Protein AF-A0AAV5F4K6-F1 (afdb_monomer)

InterPro domains:
  IPR004861 Atypical dual-specificity phosphatase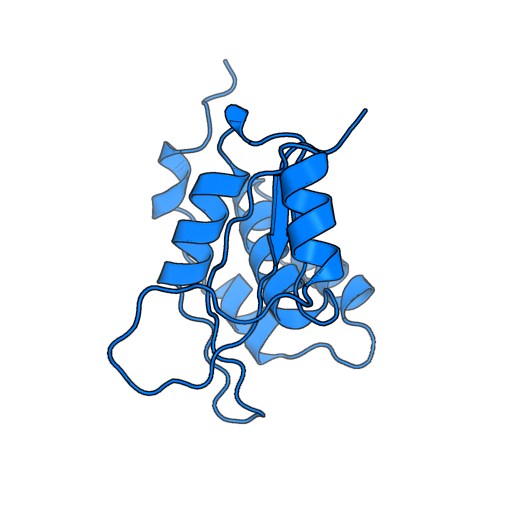 Siw14-like [PF03162] (28-133)
  IPR016130 Protein-tyrosine phosphatase, active site [PS00383] (76-86)
  IPR020428 Atypical dual-specificity phosphatase Siw14-like, plant and fungi [PR01911] (37-51)
  IPR020428 Atypical dual-specificity phosphatase Siw14-like, plant and fungi [PR01911] (54-68)
  IPR029021 Protein-tyrosine phosphatase-like [G3DSA:3.90.190.10] (18-130)
  IPR029021 Protein-tyrosine phosphatase-like [SSF52799] (27-127)

Organism: NCBI:txid191504

Solvent-accessible surface area (backbone atoms only — not comparable to full-atom values): 8548 Å² total; per-residue (Å²): 137,81,68,43,22,48,30,49,43,52,69,56,88,82,84,91,87,71,85,87,77,81,78,66,60,67,71,60,50,52,51,28,63,76,66,67,31,52,72,57,73,51,71,60,56,76,56,67,84,91,71,57,64,81,59,64,68,56,50,51,59,49,46,57,55,71,63,36,71,87,46,58,48,64,44,88,34,37,90,80,50,29,68,72,35,30,38,48,51,34,48,52,37,50,69,72,67,49,55,68,70,61,39,49,50,55,37,40,69,65,28,46,101,66,60,52,70,67,51,53,53,45,49,70,68,56,79,55,72,90,51,53,86,66,52,79,78,83,124

Foldseek 3Di:
DDQQEEEEQEADDDDDDDDDPPDDPPVVVVVNVVSNYDYDYQHQHADPPDPRDGDLVSLVVVVLLVLDCVNPPYHDDYPQCAQPVLLSVLLVVVLVVDDLVVSVVVNCVRCPPNDDPNSSVCSVPRDCPVVNVSHPPPD

Structure (mmCIF, N/CA/C/O backbone):
data_AF-A0AAV5F4K6-F1
#
_entry.id   AF-A0AAV5F4K6-F1
#
loop_
_atom_site.group_PDB
_atom_site.id
_atom_site.type_symbol
_atom_site.label_atom_id
_atom_site.label_alt_id
_atom_site.label_comp_id
_atom_site.label_asym_id
_atom_site.label_entity_id
_atom_s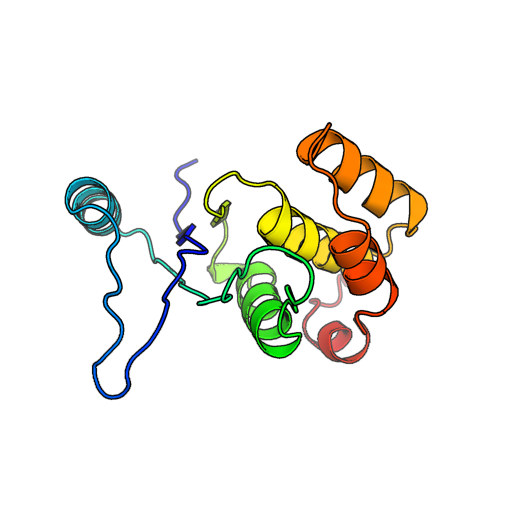ite.label_seq_id
_atom_site.pdbx_PDB_ins_code
_atom_site.Cartn_x
_atom_site.Cartn_y
_atom_site.Cartn_z
_atom_site.occupancy
_atom_site.B_iso_or_equiv
_atom_site.auth_seq_id
_atom_site.auth_comp_id
_atom_site.auth_asym_id
_atom_site.auth_atom_id
_atom_site.pdbx_PDB_model_num
ATOM 1 N N . MET A 1 1 ? -10.992 -18.765 11.099 1.00 36.47 1 MET A N 1
ATOM 2 C CA . MET A 1 1 ? -11.498 -17.400 10.818 1.00 36.47 1 MET A CA 1
ATOM 3 C C . MET A 1 1 ? -11.678 -17.246 9.312 1.00 36.47 1 MET A C 1
ATOM 5 O O . MET A 1 1 ? -10.693 -17.330 8.592 1.00 36.47 1 MET A O 1
ATOM 9 N N . ARG A 1 2 ? -12.916 -17.130 8.810 1.00 40.06 2 ARG A N 1
ATOM 10 C CA . ARG A 1 2 ? -13.185 -16.974 7.366 1.00 40.06 2 ARG A CA 1
ATOM 11 C C . ARG A 1 2 ? -13.027 -15.497 6.981 1.00 40.06 2 ARG A C 1
ATOM 13 O O . ARG A 1 2 ? -13.746 -14.664 7.526 1.00 40.06 2 ARG A O 1
ATOM 20 N N . ALA A 1 3 ? -12.090 -15.186 6.081 1.00 38.06 3 ALA A N 1
ATOM 21 C CA . ALA A 1 3 ? -11.977 -13.874 5.437 1.00 38.06 3 ALA A CA 1
ATOM 22 C C . ALA A 1 3 ? -13.317 -13.517 4.767 1.00 38.06 3 ALA A C 1
ATOM 24 O O . ALA A 1 3 ? -13.813 -14.305 3.964 1.00 38.06 3 ALA A O 1
ATOM 25 N N . ARG A 1 4 ? -13.926 -12.376 5.121 1.00 42.03 4 ARG A N 1
ATOM 26 C CA . ARG A 1 4 ? -15.242 -11.945 4.601 1.00 42.03 4 ARG A CA 1
ATOM 27 C C . ARG A 1 4 ? -15.129 -11.012 3.391 1.00 42.03 4 ARG A C 1
ATOM 29 O O . ARG A 1 4 ? -16.134 -10.721 2.749 1.00 42.03 4 ARG A O 1
ATOM 36 N N . VAL A 1 5 ? -13.920 -10.561 3.048 1.00 46.44 5 VAL A N 1
ATOM 37 C CA . VAL A 1 5 ? -13.680 -9.642 1.927 1.00 46.44 5 VAL A CA 1
ATOM 38 C C . VAL A 1 5 ? -12.435 -10.081 1.153 1.00 46.44 5 VAL A C 1
ATOM 40 O O . VAL A 1 5 ? -11.365 -10.252 1.730 1.00 46.44 5 VAL A O 1
ATOM 43 N N . ALA A 1 6 ? -12.550 -10.253 -0.162 1.00 44.44 6 ALA A N 1
ATOM 44 C CA . ALA A 1 6 ? -11.422 -10.549 -1.045 1.00 44.44 6 ALA A CA 1
ATOM 45 C C . ALA A 1 6 ? -11.289 -9.431 -2.078 1.00 44.44 6 ALA A C 1
ATOM 47 O O . ALA A 1 6 ? -12.267 -9.069 -2.722 1.00 44.44 6 ALA A O 1
ATOM 48 N N . TRP A 1 7 ? -10.094 -8.863 -2.226 1.00 52.12 7 TRP A N 1
ATOM 49 C CA . TRP A 1 7 ? -9.818 -7.771 -3.158 1.00 52.12 7 TRP A CA 1
ATOM 50 C C . TRP A 1 7 ? -9.050 -8.233 -4.369 1.00 52.12 7 TRP A C 1
ATOM 52 O O . TRP A 1 7 ? -7.875 -8.563 -4.242 1.00 52.12 7 TRP A O 1
ATOM 62 N N . ALA A 1 8 ? -9.646 -8.083 -5.547 1.00 43.56 8 ALA A N 1
ATOM 63 C CA . ALA A 1 8 ? -8.940 -8.256 -6.802 1.00 43.56 8 ALA A CA 1
ATOM 64 C C . ALA A 1 8 ? -8.619 -6.893 -7.436 1.00 43.56 8 ALA A C 1
ATOM 66 O O . ALA A 1 8 ? -9.468 -6.267 -8.070 1.00 43.56 8 ALA A O 1
ATOM 67 N N . LEU A 1 9 ? -7.360 -6.450 -7.346 1.00 44.16 9 LEU A N 1
ATOM 68 C CA . LEU A 1 9 ? -6.804 -5.418 -8.234 1.00 44.16 9 LEU A CA 1
ATOM 69 C C . LEU A 1 9 ? -6.628 -6.001 -9.649 1.00 44.16 9 LEU A C 1
ATOM 71 O O . LEU A 1 9 ? -5.515 -6.326 -10.093 1.00 44.16 9 LEU A O 1
ATOM 75 N N . THR A 1 10 ? -7.744 -6.172 -10.360 1.00 40.16 10 THR A N 1
ATOM 76 C CA . THR A 1 10 ? -7.770 -6.693 -11.733 1.00 40.16 10 THR A CA 1
ATOM 77 C C . THR A 1 10 ? -7.868 -5.555 -12.748 1.00 40.16 10 THR A C 1
ATOM 79 O O . THR A 1 10 ? -8.685 -4.647 -12.616 1.00 40.16 10 THR A O 1
ATOM 82 N N . PHE A 1 11 ? -6.983 -5.631 -13.744 1.00 31.62 11 PHE A N 1
ATOM 83 C CA . PHE A 1 11 ? -6.806 -4.718 -14.872 1.00 31.62 11 PHE A CA 1
ATOM 84 C C . PHE A 1 11 ? -8.078 -4.548 -15.719 1.00 31.62 11 PHE A C 1
ATOM 86 O O . PHE A 1 11 ? -8.750 -5.534 -16.016 1.00 31.62 11 PHE A O 1
ATOM 93 N N . LEU A 1 12 ? -8.301 -3.338 -16.231 1.00 31.27 12 LEU A N 1
ATOM 94 C CA . LEU A 1 12 ? -9.049 -3.093 -17.463 1.00 31.27 12 LEU A CA 1
ATOM 95 C C . LEU A 1 12 ? -8.206 -2.175 -18.351 1.00 31.27 12 LEU A C 1
ATOM 97 O O . LEU A 1 12 ? -7.868 -1.078 -17.929 1.00 31.27 12 LEU A O 1
ATOM 101 N N . GLY A 1 13 ? -7.886 -2.614 -19.567 1.00 28.05 13 GLY A N 1
ATOM 102 C CA . GLY A 1 13 ? -7.812 -1.680 -20.690 1.00 28.05 13 GLY A CA 1
ATOM 103 C C . GLY A 1 13 ? -9.252 -1.386 -21.122 1.00 28.05 13 GLY A C 1
ATOM 104 O O . GLY A 1 13 ? -10.048 -2.320 -21.233 1.00 28.05 13 GLY A O 1
ATOM 105 N N . ARG A 1 14 ? -9.605 -0.105 -21.260 1.00 34.12 14 ARG A N 1
ATOM 106 C CA . ARG A 1 14 ? -10.969 0.393 -21.536 1.00 34.12 14 ARG A CA 1
ATOM 107 C C . ARG A 1 14 ? -11.320 0.350 -23.038 1.00 34.12 14 ARG A C 1
ATOM 109 O O . ARG A 1 14 ? -10.416 0.440 -23.865 1.00 34.12 14 ARG A O 1
ATOM 116 N N . PRO A 1 15 ? -12.619 0.262 -23.385 1.00 29.73 15 PRO A N 1
ATOM 117 C CA . PRO A 1 15 ? -13.324 1.407 -23.996 1.00 29.73 15 PRO A CA 1
ATOM 118 C C . PRO A 1 15 ? -14.625 1.773 -23.226 1.00 29.73 15 PRO A C 1
ATOM 120 O O . PRO A 1 15 ? -14.993 1.058 -22.290 1.00 29.73 15 PRO A O 1
ATOM 123 N N . PRO A 1 16 ? -15.275 2.930 -23.496 1.00 37.44 16 PRO A N 1
ATOM 124 C CA . PRO A 1 16 ? -16.211 3.565 -22.565 1.00 37.44 16 PRO A CA 1
ATOM 125 C C . PRO A 1 16 ? -17.630 2.978 -22.654 1.00 37.44 16 PRO A C 1
ATOM 127 O O . PRO A 1 16 ? -18.104 2.685 -23.744 1.00 37.44 16 PRO A O 1
ATOM 130 N N . GLY A 1 17 ? -18.331 2.875 -21.516 1.00 33.34 17 GLY A N 1
ATOM 131 C CA . GLY A 1 17 ? -19.803 2.850 -21.515 1.00 33.34 17 GLY A CA 1
ATOM 132 C C . GLY A 1 17 ? -20.533 1.798 -20.676 1.00 33.34 17 GLY A C 1
ATOM 133 O O . GLY A 1 17 ? -21.735 1.944 -20.508 1.00 33.34 17 GLY A O 1
ATOM 134 N N . THR A 1 18 ? -19.893 0.773 -20.103 1.00 32.88 18 THR A N 1
ATOM 135 C CA . THR A 1 18 ? -20.662 -0.307 -19.441 1.00 32.88 18 THR A CA 1
ATOM 136 C C . THR A 1 18 ? -20.265 -0.578 -17.993 1.00 32.88 18 THR A C 1
ATOM 138 O O . THR A 1 18 ? -19.088 -0.745 -17.669 1.00 32.88 18 THR A O 1
ATOM 141 N N . CYS A 1 19 ? -21.300 -0.650 -17.151 1.00 35.59 19 CYS A N 1
ATOM 142 C CA . CYS A 1 19 ? -21.327 -1.057 -15.749 1.00 35.59 19 CYS A CA 1
ATOM 143 C C . CYS A 1 19 ? -20.323 -2.190 -15.446 1.00 35.59 19 CYS A C 1
ATOM 145 O O . CYS A 1 19 ? -20.335 -3.256 -16.065 1.00 35.59 19 CYS A O 1
ATOM 147 N N . ALA A 1 20 ? -19.407 -1.922 -14.516 1.00 37.25 20 ALA A N 1
ATOM 148 C CA . ALA A 1 20 ? -18.201 -2.700 -14.274 1.00 37.25 20 ALA A CA 1
ATOM 149 C C . ALA A 1 20 ? -18.477 -4.072 -13.624 1.00 37.25 20 ALA A C 1
ATOM 151 O O . ALA A 1 20 ? -18.430 -4.223 -12.408 1.00 37.25 20 ALA A O 1
ATOM 152 N N . ARG A 1 21 ? -18.665 -5.113 -14.442 1.00 42.53 21 ARG A N 1
ATOM 153 C CA . ARG A 1 21 ? -18.319 -6.505 -14.083 1.00 42.53 21 ARG A CA 1
ATOM 154 C C . ARG A 1 21 ? -17.132 -6.965 -14.924 1.00 42.53 21 ARG A C 1
ATOM 156 O O . ARG A 1 21 ? -17.250 -7.792 -15.825 1.00 42.53 21 ARG A O 1
ATOM 163 N N . SER A 1 22 ? -15.954 -6.406 -14.671 1.00 46.94 22 SER A N 1
ATOM 164 C CA . SER A 1 22 ? -14.752 -6.752 -15.434 1.00 46.94 22 SER A CA 1
ATOM 165 C C . SER A 1 22 ? -14.059 -8.021 -14.937 1.00 46.94 22 SER A C 1
ATOM 167 O O . SER A 1 22 ? -13.141 -7.981 -14.124 1.00 46.94 22 SER A O 1
ATOM 169 N N . ARG A 1 23 ? -14.521 -9.142 -15.506 1.00 52.06 23 ARG A N 1
ATOM 170 C CA . ARG A 1 23 ? -13.808 -10.396 -15.819 1.00 52.06 23 ARG A CA 1
ATOM 171 C C . ARG A 1 23 ? -12.931 -11.004 -14.709 1.00 52.06 23 ARG A C 1
ATOM 173 O O . ARG A 1 23 ? -11.766 -11.333 -14.924 1.00 52.06 23 ARG A O 1
ATOM 180 N N . ILE A 1 24 ? -13.523 -11.263 -13.547 1.00 53.50 24 ILE A N 1
ATOM 181 C CA . ILE A 1 24 ? -13.060 -12.361 -12.686 1.00 53.50 24 ILE A CA 1
ATOM 182 C C . ILE A 1 24 ? -13.507 -13.680 -13.327 1.00 53.50 24 ILE A C 1
ATOM 184 O O . ILE A 1 24 ? -14.613 -13.768 -13.862 1.00 53.50 24 ILE A O 1
ATOM 188 N N . ARG A 1 25 ? -12.636 -14.699 -13.327 1.00 54.38 25 ARG A N 1
ATOM 189 C CA . ARG A 1 25 ? -12.969 -16.034 -13.855 1.00 54.38 25 ARG A CA 1
ATOM 190 C C . ARG A 1 25 ? -14.256 -16.509 -13.162 1.00 54.38 25 ARG A C 1
ATOM 192 O O . ARG A 1 25 ? -14.338 -16.412 -11.941 1.00 54.38 25 ARG A O 1
ATOM 199 N N . ARG A 1 26 ? -15.237 -17.023 -13.913 1.00 56.03 26 ARG A N 1
ATOM 200 C CA . ARG A 1 26 ? -16.535 -17.494 -13.374 1.00 56.03 26 ARG A CA 1
ATOM 201 C C . ARG A 1 26 ? -16.434 -18.317 -12.068 1.00 56.03 26 ARG A C 1
ATOM 203 O O . ARG A 1 26 ? -17.146 -17.991 -11.128 1.00 56.03 26 ARG A O 1
ATOM 210 N N . PRO A 1 27 ? -15.464 -19.241 -11.903 1.00 64.44 27 PRO A N 1
ATOM 211 C CA . PRO A 1 27 ? -15.323 -20.005 -10.662 1.00 64.44 27 PRO A CA 1
ATOM 212 C C . PRO A 1 27 ? -15.016 -19.138 -9.433 1.00 64.44 27 PRO A C 1
ATOM 214 O O . PRO A 1 27 ? -15.470 -19.424 -8.331 1.00 64.44 27 PRO A O 1
ATOM 217 N N . ASN A 1 28 ? -14.248 -18.060 -9.605 1.00 69.62 28 ASN A N 1
ATOM 218 C CA . ASN A 1 28 ? -13.906 -17.160 -8.509 1.00 69.62 28 ASN A CA 1
ATOM 219 C C . ASN A 1 28 ? -15.103 -16.289 -8.114 1.00 69.62 28 ASN A C 1
ATOM 221 O O . ASN A 1 28 ? -15.261 -16.018 -6.935 1.00 69.62 28 ASN A O 1
ATOM 225 N N . THR A 1 29 ? -15.944 -15.864 -9.063 1.00 70.06 29 THR A N 1
ATOM 226 C CA . THR A 1 29 ? -17.169 -15.105 -8.730 1.00 70.06 29 THR A CA 1
ATOM 227 C C . THR A 1 29 ? -18.178 -15.988 -8.015 1.00 70.06 29 THR A C 1
ATOM 229 O O . THR A 1 29 ? -18.658 -15.609 -6.956 1.00 70.06 29 THR A O 1
ATOM 232 N N . GLU A 1 30 ? -18.378 -17.214 -8.494 1.00 78.12 30 GLU A N 1
ATOM 233 C CA . GLU A 1 30 ? -19.221 -18.200 -7.814 1.00 78.12 30 GLU A CA 1
ATOM 234 C C . GLU A 1 30 ? -18.723 -18.521 -6.401 1.00 78.12 30 GLU A C 1
ATOM 236 O O . GLU A 1 30 ? -19.526 -18.666 -5.484 1.00 78.12 30 GLU A O 1
ATOM 241 N N . PHE A 1 31 ? -17.406 -18.618 -6.195 1.00 77.06 31 PHE A N 1
ATOM 242 C CA . PHE A 1 31 ? -16.843 -18.806 -4.859 1.00 77.06 31 PHE A CA 1
ATOM 243 C C . PHE A 1 31 ? -17.120 -17.606 -3.947 1.00 77.06 31 PHE A C 1
ATOM 245 O O . PHE A 1 31 ? -17.459 -17.799 -2.781 1.00 77.06 31 PHE A O 1
ATOM 252 N N . LEU A 1 32 ? -16.981 -16.379 -4.458 1.00 77.25 32 LEU A N 1
ATOM 253 C CA . LEU A 1 32 ? -17.255 -15.168 -3.685 1.00 77.25 32 LEU A CA 1
ATOM 254 C C . LEU A 1 32 ? -18.729 -15.108 -3.279 1.00 77.25 32 LEU A C 1
ATOM 256 O O . LEU A 1 32 ? -19.016 -14.945 -2.095 1.00 77.25 32 LEU A O 1
ATOM 260 N N . ASP A 1 33 ? -19.639 -15.345 -4.224 1.00 77.62 33 ASP A N 1
ATOM 261 C CA . ASP A 1 33 ? -21.082 -15.315 -3.985 1.00 77.62 33 ASP A CA 1
ATOM 262 C C . ASP A 1 33 ? -21.509 -16.416 -3.001 1.00 77.62 33 ASP A C 1
ATOM 264 O O . ASP A 1 33 ? -22.200 -16.139 -2.021 1.00 77.62 33 ASP A O 1
ATOM 268 N N . LYS A 1 34 ? -21.013 -17.652 -3.176 1.00 81.69 34 LYS A N 1
ATOM 269 C CA . LYS A 1 34 ? -21.301 -18.782 -2.269 1.00 81.69 34 LYS A CA 1
ATOM 270 C C . LYS A 1 34 ? -20.821 -18.550 -0.838 1.00 81.69 34 LYS A C 1
ATOM 272 O O . LYS A 1 34 ? -21.409 -19.087 0.095 1.00 81.69 34 LYS A O 1
ATOM 277 N N . ASN A 1 35 ? -19.745 -17.788 -0.658 1.00 78.25 35 ASN A N 1
ATOM 278 C CA . ASN A 1 35 ? -19.177 -17.507 0.660 1.00 78.25 35 ASN A CA 1
ATOM 279 C C . ASN A 1 35 ? -19.609 -16.141 1.221 1.00 78.25 35 ASN A C 1
ATOM 281 O O . ASN A 1 35 ? -19.138 -15.762 2.294 1.00 78.25 35 ASN A O 1
ATOM 285 N N . GLY A 1 36 ? -20.479 -15.400 0.521 1.00 76.25 36 GLY A N 1
ATOM 286 C CA . GLY A 1 36 ? -20.907 -14.057 0.922 1.00 76.25 36 GLY A CA 1
ATOM 287 C C . GLY A 1 36 ? -19.752 -13.053 0.996 1.00 76.25 36 GLY A C 1
ATOM 288 O O . GLY A 1 36 ? -19.768 -12.147 1.828 1.00 76.25 36 GLY A O 1
ATOM 289 N N . ILE A 1 37 ? -18.717 -13.243 0.175 1.00 77.94 37 ILE A N 1
ATOM 290 C CA . ILE A 1 37 ? -17.506 -12.427 0.202 1.00 77.94 37 ILE A CA 1
ATOM 291 C C . ILE A 1 37 ? -17.722 -11.193 -0.661 1.00 77.94 37 ILE A C 1
ATOM 293 O O . ILE A 1 37 ? -17.890 -11.281 -1.878 1.00 77.94 37 ILE A O 1
ATOM 297 N N . LYS A 1 38 ? -17.636 -10.018 -0.037 1.00 76.81 38 LYS A N 1
ATOM 298 C CA . LYS A 1 38 ? -17.710 -8.756 -0.769 1.00 76.81 38 LYS A CA 1
ATOM 299 C C . LYS A 1 38 ? -16.404 -8.519 -1.523 1.00 76.81 38 LYS A C 1
ATOM 301 O O . LYS A 1 38 ? -15.315 -8.595 -0.952 1.00 76.81 38 LYS A O 1
ATOM 306 N N . LEU A 1 39 ? -16.523 -8.210 -2.808 1.00 77.62 39 LEU A N 1
ATOM 307 C CA . LEU A 1 39 ? -15.403 -7.873 -3.674 1.00 77.62 39 LEU A CA 1
ATOM 308 C C . LEU A 1 39 ? -15.373 -6.369 -3.925 1.00 77.62 39 LEU A C 1
ATOM 310 O O . LEU A 1 39 ? -16.361 -5.792 -4.376 1.00 77.62 39 LEU A O 1
ATOM 314 N N . TYR A 1 40 ? -14.207 -5.763 -3.722 1.00 79.38 40 TYR A N 1
ATOM 315 C CA . TYR A 1 40 ? -13.939 -4.398 -4.155 1.00 79.38 40 TYR A CA 1
ATOM 316 C C . TYR A 1 40 ? -12.878 -4.408 -5.261 1.00 79.38 40 TYR A C 1
ATOM 318 O O . TYR A 1 40 ? -11.837 -5.059 -5.130 1.00 79.38 40 TYR A O 1
ATOM 326 N N . GLN A 1 41 ? -13.150 -3.705 -6.364 1.00 75.94 41 GLN A N 1
ATOM 327 C CA . GLN A 1 41 ? -12.266 -3.649 -7.526 1.00 75.94 41 GLN A CA 1
ATOM 328 C C . GLN A 1 41 ? -11.830 -2.210 -7.804 1.00 75.94 41 GLN A C 1
ATOM 330 O O . GLN A 1 41 ? -12.645 -1.349 -8.125 1.00 75.94 41 GLN A O 1
ATOM 335 N N . PHE A 1 42 ? -10.516 -1.988 -7.774 1.00 78.56 42 PHE A N 1
ATOM 336 C CA . PHE A 1 42 ? -9.890 -0.724 -8.156 1.00 78.56 42 PHE A CA 1
ATOM 337 C C . PHE A 1 42 ? -9.089 -0.974 -9.425 1.00 78.56 42 PHE A C 1
ATOM 339 O O . PHE A 1 42 ? -8.045 -1.633 -9.412 1.00 78.56 42 PHE A O 1
ATOM 346 N N . GLY A 1 43 ? -9.629 -0.512 -10.551 1.00 67.50 43 GLY A N 1
ATOM 347 C CA . GLY A 1 43 ? -9.002 -0.644 -11.860 1.00 67.50 43 GLY A CA 1
ATOM 348 C C . GLY A 1 43 ? -7.779 0.261 -11.969 1.00 67.50 43 GLY A C 1
ATOM 349 O O . GLY A 1 43 ? -7.890 1.387 -12.436 1.00 67.50 43 GLY A O 1
ATOM 350 N N . ILE A 1 44 ? -6.619 -0.227 -11.529 1.00 70.25 44 ILE A N 1
ATOM 351 C CA . ILE A 1 44 ? -5.331 0.428 -11.777 1.00 70.25 44 ILE A CA 1
ATOM 352 C C . ILE A 1 44 ? -4.785 -0.105 -13.103 1.00 70.25 44 ILE A C 1
ATOM 354 O O . ILE A 1 44 ? -4.411 -1.284 -13.188 1.00 70.25 44 ILE A O 1
ATOM 358 N N . GLU A 1 45 ? -4.768 0.750 -14.130 1.00 62.25 45 GLU A N 1
ATOM 359 C CA . GLU A 1 45 ? -4.160 0.453 -15.428 1.00 62.25 45 GLU A CA 1
ATOM 360 C C . GLU A 1 45 ? -2.661 0.198 -15.245 1.00 62.25 45 GLU A C 1
ATOM 362 O O . GLU A 1 45 ? -1.884 1.098 -14.947 1.00 62.25 45 GLU A O 1
ATOM 367 N N . GLY A 1 46 ? -2.225 -1.049 -15.416 1.00 56.97 46 GLY A N 1
ATOM 368 C CA . GLY A 1 46 ? -0.801 -1.339 -15.523 1.00 56.97 46 GLY A CA 1
ATOM 369 C C . GLY A 1 46 ? -0.394 -1.325 -16.988 1.00 56.97 46 GLY A C 1
ATOM 370 O O . GLY A 1 46 ? -0.565 -2.317 -17.696 1.00 56.97 46 GLY A O 1
ATOM 371 N N . ARG A 1 47 ? 0.179 -0.222 -17.458 1.00 56.78 47 ARG A N 1
ATOM 372 C CA . ARG A 1 47 ? 0.991 -0.281 -18.679 1.00 56.78 47 ARG A CA 1
ATOM 373 C C . ARG A 1 47 ? 2.323 -0.978 -18.359 1.00 56.78 47 ARG A C 1
ATOM 375 O O . ARG A 1 47 ? 2.630 -1.255 -17.196 1.00 56.78 47 ARG A O 1
ATOM 382 N N . LYS A 1 48 ? 3.083 -1.374 -19.382 1.00 52.28 48 LYS A N 1
ATOM 383 C CA . LYS A 1 48 ? 4.505 -1.721 -19.201 1.00 52.28 48 LYS A CA 1
ATOM 384 C C . LYS A 1 48 ? 5.291 -0.409 -19.070 1.00 52.28 48 LYS A C 1
ATOM 386 O O . LYS A 1 48 ? 4.821 0.623 -19.545 1.00 52.28 48 LYS A O 1
ATOM 391 N N . GLU A 1 49 ? 6.434 -0.444 -18.388 1.00 47.50 49 GLU A N 1
ATOM 392 C CA . GLU A 1 49 ? 7.352 0.703 -18.332 1.00 47.50 49 GLU A CA 1
ATOM 393 C C . GLU A 1 49 ? 7.629 1.237 -19.744 1.00 47.50 49 GLU A C 1
ATOM 395 O O . GLU A 1 49 ? 7.685 0.428 -20.677 1.00 47.50 49 GLU A O 1
ATOM 400 N N . PRO A 1 50 ? 7.733 2.568 -19.922 1.00 51.78 50 PRO A N 1
ATOM 401 C CA . PRO A 1 50 ? 8.074 3.578 -18.904 1.00 51.78 50 PRO A CA 1
ATOM 402 C C . PRO A 1 50 ? 6.902 4.393 -18.308 1.00 51.78 50 PRO A C 1
ATOM 404 O O . PRO A 1 50 ? 7.124 5.215 -17.429 1.00 51.78 50 PRO A O 1
ATOM 407 N N . PHE A 1 51 ? 5.647 4.164 -18.714 1.00 52.47 51 PHE A N 1
ATOM 408 C CA . PHE A 1 51 ? 4.504 5.029 -18.340 1.00 52.47 51 PHE A CA 1
ATOM 409 C C . PHE A 1 51 ? 3.553 4.410 -17.302 1.00 52.47 51 PHE A C 1
ATOM 411 O O . PHE A 1 51 ? 2.331 4.550 -17.396 1.00 52.47 51 PHE A O 1
ATOM 418 N N . VAL A 1 52 ? 4.085 3.665 -16.331 1.00 57.59 52 VAL A N 1
ATOM 419 C CA . VAL A 1 52 ? 3.260 3.054 -15.276 1.00 57.59 52 VAL A CA 1
ATOM 420 C C . VAL A 1 52 ? 3.062 4.062 -14.155 1.00 57.59 52 VAL A C 1
ATOM 422 O O . VAL A 1 52 ? 3.863 4.122 -13.230 1.00 57.59 52 VAL A O 1
ATOM 425 N N . ASN A 1 53 ? 1.993 4.848 -14.240 1.00 63.84 53 ASN A N 1
ATOM 426 C CA . ASN A 1 53 ? 1.588 5.715 -13.142 1.00 63.84 53 ASN A CA 1
ATOM 427 C C . ASN A 1 53 ? 0.474 5.033 -12.339 1.00 63.84 53 ASN A C 1
ATOM 429 O O . ASN A 1 53 ? -0.565 4.667 -12.891 1.00 63.84 53 ASN A O 1
ATOM 433 N N . ILE A 1 54 ? 0.711 4.817 -11.046 1.00 69.06 54 ILE A N 1
ATOM 434 C CA . ILE A 1 54 ? -0.317 4.347 -10.121 1.00 69.06 54 ILE A CA 1
ATOM 435 C C . ILE A 1 54 ? -1.111 5.589 -9.695 1.00 69.06 54 ILE A C 1
ATOM 437 O O . ILE A 1 54 ? -0.541 6.461 -9.046 1.00 69.06 54 ILE A O 1
ATOM 441 N N . PRO A 1 55 ? -2.402 5.704 -10.047 1.00 74.44 55 PRO A N 1
ATOM 442 C CA . PRO A 1 55 ? -3.176 6.886 -9.700 1.00 74.44 55 PRO A CA 1
ATOM 443 C C . PRO A 1 55 ? -3.385 6.959 -8.182 1.00 74.44 55 PRO A C 1
ATOM 445 O O . PRO A 1 55 ? -3.920 6.017 -7.587 1.00 74.44 55 PRO A O 1
ATOM 448 N N . ASP A 1 56 ? -2.995 8.092 -7.587 1.00 81.25 56 ASP A N 1
ATOM 449 C CA . ASP A 1 56 ? -3.124 8.396 -6.152 1.00 81.25 56 ASP A CA 1
ATOM 450 C C . ASP A 1 56 ? -4.546 8.136 -5.647 1.00 81.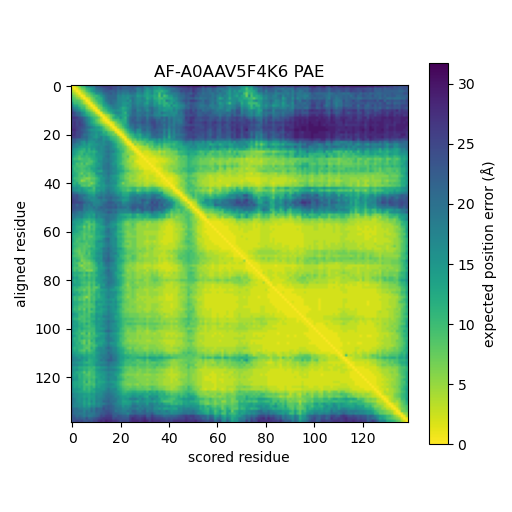25 56 ASP A C 1
ATOM 452 O O . ASP A 1 56 ? -4.751 7.367 -4.708 1.00 81.25 56 ASP A O 1
ATOM 456 N N . GLU A 1 57 ? -5.536 8.654 -6.376 1.00 81.31 57 GLU A N 1
ATOM 457 C CA . GLU A 1 57 ? -6.955 8.531 -6.041 1.00 81.31 57 GLU A CA 1
ATOM 458 C C . GLU A 1 57 ? -7.396 7.079 -5.848 1.00 81.31 57 GLU A C 1
ATOM 460 O O . GLU A 1 57 ? -8.115 6.761 -4.904 1.00 81.31 57 GLU A O 1
ATOM 465 N N . LYS A 1 58 ? -6.917 6.150 -6.685 1.00 82.62 58 LYS A N 1
ATOM 466 C CA . LYS A 1 58 ? -7.297 4.734 -6.559 1.00 82.62 58 LYS A CA 1
ATOM 467 C C . LYS A 1 58 ? -6.673 4.085 -5.333 1.00 82.62 58 LYS A C 1
ATOM 469 O O . LYS A 1 58 ? -7.311 3.235 -4.718 1.00 82.62 58 LYS A O 1
ATOM 474 N N . ILE A 1 59 ? -5.446 4.465 -4.979 1.00 84.12 59 ILE A N 1
ATOM 475 C CA . ILE A 1 59 ? -4.792 3.997 -3.752 1.00 84.12 59 ILE A CA 1
ATOM 476 C C . ILE A 1 59 ? -5.480 4.596 -2.527 1.00 84.12 59 ILE A C 1
ATOM 478 O O . ILE A 1 59 ? -5.711 3.886 -1.552 1.00 84.12 59 ILE A O 1
ATOM 482 N N . ARG A 1 60 ? -5.896 5.861 -2.591 1.00 85.19 60 ARG A N 1
ATOM 483 C CA . ARG A 1 60 ? -6.666 6.521 -1.538 1.00 85.19 60 ARG A CA 1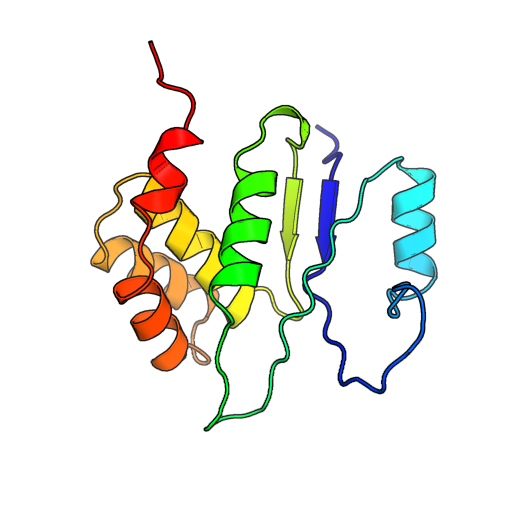
ATOM 484 C C . ARG A 1 60 ? -8.010 5.840 -1.306 1.00 85.19 60 ARG A C 1
ATOM 486 O O . ARG A 1 60 ? -8.309 5.471 -0.173 1.00 85.19 60 ARG A O 1
ATOM 493 N N . GLU A 1 61 ? -8.814 5.653 -2.353 1.00 83.75 61 GLU A N 1
ATOM 494 C CA . GLU A 1 61 ? -10.078 4.913 -2.256 1.00 83.75 61 GLU A CA 1
ATOM 495 C C . GLU A 1 61 ? -9.841 3.500 -1.715 1.00 83.75 61 GLU A C 1
ATOM 497 O O . GLU A 1 61 ? -10.612 3.017 -0.884 1.00 83.75 61 GLU A O 1
ATOM 502 N N . ALA A 1 62 ? -8.738 2.867 -2.133 1.00 85.38 62 ALA A N 1
ATOM 503 C CA . ALA A 1 62 ? -8.380 1.547 -1.659 1.00 85.38 62 ALA A CA 1
ATOM 504 C C . ALA A 1 62 ? -8.108 1.520 -0.145 1.00 85.38 62 ALA A C 1
ATOM 506 O O . ALA A 1 62 ? -8.654 0.687 0.581 1.00 85.38 62 ALA A O 1
ATOM 507 N N . LEU A 1 63 ? -7.304 2.470 0.339 1.00 86.19 63 LEU A N 1
ATOM 508 C CA . LEU A 1 63 ? -6.968 2.615 1.752 1.00 86.19 63 LEU A CA 1
ATOM 509 C C . LEU A 1 63 ? -8.205 2.866 2.612 1.00 86.19 63 LEU A C 1
ATOM 511 O O . LEU A 1 63 ? -8.313 2.253 3.667 1.00 86.19 63 LEU A O 1
ATOM 515 N N . LYS A 1 64 ? -9.168 3.684 2.164 1.00 84.75 64 LYS A N 1
ATOM 516 C CA . LYS A 1 64 ? -10.406 3.947 2.927 1.00 84.75 64 LYS A CA 1
ATOM 517 C C . LYS A 1 64 ? -11.129 2.661 3.326 1.00 84.75 64 LYS A C 1
ATOM 519 O O . LYS A 1 64 ? -11.583 2.529 4.456 1.00 84.75 64 LYS A O 1
ATOM 524 N N . VAL A 1 65 ? -11.214 1.702 2.408 1.00 84.38 65 VAL A N 1
ATOM 525 C CA . VAL A 1 65 ? -11.903 0.434 2.666 1.00 84.38 65 VAL A CA 1
ATOM 526 C C . VAL A 1 65 ? -11.048 -0.516 3.509 1.00 84.38 65 VAL A C 1
ATOM 528 O O . VAL A 1 65 ? -11.596 -1.260 4.318 1.00 84.38 65 VAL A O 1
ATOM 531 N N . VAL A 1 66 ? -9.719 -0.487 3.343 1.00 84.31 66 VAL A N 1
ATOM 532 C CA . VAL A 1 66 ? -8.781 -1.270 4.1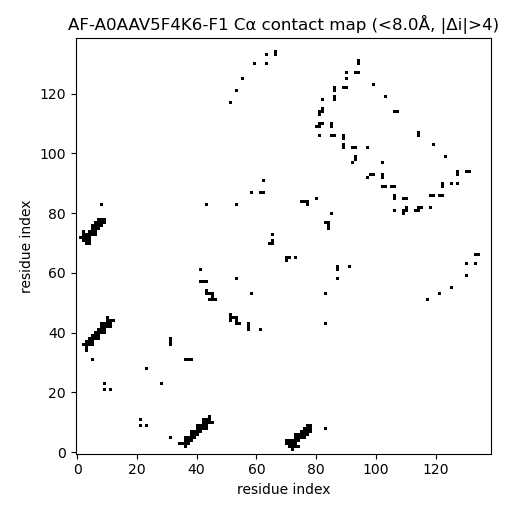70 1.00 84.31 66 VAL A CA 1
ATOM 533 C C . VAL A 1 66 ? -8.805 -0.813 5.630 1.00 84.31 66 VAL A C 1
ATOM 535 O O . VAL A 1 66 ? -8.724 -1.642 6.536 1.00 84.31 66 VAL A O 1
ATOM 538 N N . LEU A 1 67 ? -8.927 0.495 5.853 1.00 84.00 67 LEU A N 1
ATOM 539 C CA . LEU A 1 67 ? -8.986 1.092 7.184 1.00 84.00 67 LEU A CA 1
ATOM 540 C C . LEU A 1 67 ? -10.330 0.877 7.889 1.00 84.00 67 LEU A C 1
ATOM 542 O O . LEU A 1 67 ? -10.380 0.963 9.111 1.00 84.00 67 LEU A O 1
ATOM 546 N N . ASP A 1 68 ? -11.404 0.580 7.155 1.00 81.69 68 ASP A N 1
ATOM 547 C CA . ASP A 1 68 ? -12.720 0.337 7.745 1.00 81.69 68 ASP A CA 1
ATOM 548 C C . ASP A 1 68 ? -12.766 -1.044 8.440 1.00 81.69 68 ASP A C 1
ATOM 550 O O . ASP A 1 68 ? -12.715 -2.085 7.766 1.00 81.69 68 ASP A O 1
ATOM 554 N N . PRO A 1 69 ? -12.903 -1.086 9.782 1.00 80.25 69 PRO A N 1
ATOM 555 C CA . PRO A 1 69 ? -12.898 -2.329 10.548 1.00 80.25 69 PRO A CA 1
ATOM 556 C C . PRO A 1 69 ? -14.068 -3.253 10.188 1.00 80.25 69 PRO A C 1
ATOM 558 O O . PRO A 1 69 ? -13.955 -4.465 10.354 1.00 80.25 69 PRO A O 1
ATOM 561 N N . LYS A 1 70 ? -15.168 -2.728 9.626 1.00 79.00 70 LYS A N 1
ATOM 562 C CA . LYS A 1 70 ? -16.323 -3.540 9.201 1.00 79.00 70 LYS A CA 1
ATOM 563 C C . LYS A 1 70 ? -15.993 -4.479 8.042 1.00 79.00 70 LYS A C 1
ATOM 565 O O . LYS A 1 70 ? -16.684 -5.477 7.849 1.00 79.00 70 LYS A O 1
ATOM 570 N N . ASN A 1 71 ? -14.950 -4.170 7.270 1.00 76.75 71 ASN A N 1
ATOM 571 C CA . ASN A 1 71 ? -14.508 -5.002 6.153 1.00 76.75 71 ASN A CA 1
ATOM 572 C C . ASN A 1 71 ? -13.496 -6.077 6.578 1.00 76.75 71 ASN A C 1
ATOM 574 O O . ASN A 1 71 ? -13.119 -6.911 5.756 1.00 76.75 71 ASN A O 1
ATOM 578 N N . GLN A 1 72 ? -13.047 -6.087 7.835 1.00 75.62 72 GLN A N 1
ATOM 579 C CA . GLN A 1 72 ? -12.091 -7.076 8.325 1.00 75.62 72 GLN A CA 1
ATOM 580 C C . GLN A 1 72 ? -12.812 -8.367 8.755 1.00 75.62 72 GLN A C 1
ATOM 582 O O . GLN A 1 72 ? -13.892 -8.299 9.346 1.00 75.62 72 GLN A O 1
ATOM 587 N N . PRO A 1 73 ? -12.241 -9.563 8.505 1.00 77.25 73 PRO A N 1
ATOM 588 C CA . PRO A 1 73 ? -10.976 -9.849 7.812 1.00 77.25 73 PRO A CA 1
ATOM 589 C C . PRO A 1 73 ? -11.044 -9.704 6.278 1.00 77.25 73 PRO A C 1
ATOM 591 O O . PRO A 1 73 ? -11.944 -10.259 5.637 1.00 77.25 73 PRO A O 1
ATOM 594 N N . LEU A 1 74 ? -10.038 -9.027 5.700 1.00 81.00 74 LEU A N 1
ATOM 595 C CA . LEU A 1 74 ? -9.905 -8.755 4.261 1.00 81.00 74 LEU A CA 1
ATOM 596 C C . LEU A 1 74 ? -8.613 -9.329 3.659 1.00 81.00 74 LEU A C 1
ATOM 598 O O . LEU A 1 74 ? -7.588 -9.421 4.329 1.00 81.00 74 LEU A O 1
ATOM 602 N N . LEU A 1 75 ? -8.654 -9.672 2.372 1.00 82.31 75 LEU A N 1
ATOM 603 C CA . LEU A 1 75 ? -7.505 -10.109 1.577 1.00 82.31 75 LEU A CA 1
ATOM 604 C C . LEU A 1 75 ? -7.184 -9.063 0.511 1.00 82.31 75 LEU A C 1
ATOM 606 O O . LEU A 1 75 ? -8.036 -8.807 -0.332 1.00 82.31 75 LEU A O 1
ATOM 610 N N . ILE A 1 76 ? -5.954 -8.540 0.486 1.00 84.88 76 ILE A N 1
ATOM 611 C CA . ILE A 1 76 ? -5.459 -7.632 -0.561 1.00 84.88 76 ILE A CA 1
ATOM 612 C C . ILE A 1 76 ? -4.678 -8.434 -1.604 1.00 84.88 76 ILE A C 1
ATOM 614 O O . ILE A 1 76 ? -3.631 -8.996 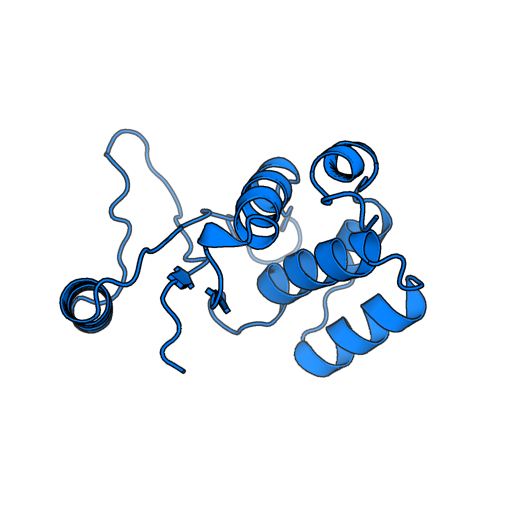-1.288 1.00 84.88 76 ILE A O 1
ATOM 618 N N . HIS A 1 77 ? -5.116 -8.447 -2.866 1.00 80.81 77 HIS A N 1
ATOM 619 C CA . HIS A 1 77 ? -4.316 -9.040 -3.936 1.00 80.81 77 HIS A CA 1
ATOM 620 C C . HIS A 1 77 ? -4.384 -8.258 -5.250 1.00 80.81 77 HIS A C 1
ATOM 622 O O . HIS A 1 77 ? -5.337 -7.552 -5.568 1.00 80.81 77 HIS A O 1
ATOM 628 N N . CYS A 1 78 ? -3.335 -8.406 -6.055 1.00 80.38 78 CYS A N 1
ATOM 629 C CA . CYS A 1 78 ? -3.330 -8.010 -7.461 1.00 80.38 78 CYS A CA 1
ATOM 630 C C . CYS A 1 78 ? -3.037 -9.243 -8.327 1.00 80.38 78 CYS A C 1
ATOM 632 O O . CYS A 1 78 ? -3.245 -10.370 -7.885 1.00 80.38 78 CYS A O 1
ATOM 634 N N . LYS A 1 79 ? -2.539 -9.067 -9.557 1.00 77.12 79 LYS A N 1
ATOM 635 C CA . LYS A 1 79 ? -2.191 -10.210 -10.426 1.00 77.12 79 LYS A CA 1
ATOM 636 C C . LYS A 1 79 ? -1.105 -11.112 -9.824 1.00 77.12 79 LYS A C 1
ATOM 638 O O . LYS A 1 79 ? -1.159 -12.320 -9.986 1.00 77.12 79 LYS A O 1
ATOM 643 N N . ARG A 1 80 ? -0.084 -10.520 -9.197 1.00 77.25 80 ARG A N 1
ATOM 644 C CA . ARG A 1 80 ? 1.074 -11.252 -8.642 1.00 77.25 80 ARG A CA 1
ATOM 645 C C . ARG A 1 80 ? 1.393 -10.890 -7.193 1.00 77.25 80 ARG A C 1
ATOM 647 O O . ARG A 1 80 ? 2.406 -11.342 -6.687 1.00 77.25 80 ARG A O 1
ATOM 654 N N . GLY A 1 81 ? 0.599 -10.016 -6.577 1.00 80.94 81 GLY A N 1
ATOM 655 C CA . GLY A 1 81 ? 0.854 -9.519 -5.222 1.00 80.94 81 GLY A CA 1
ATOM 656 C C . GLY A 1 81 ? 2.112 -8.655 -5.063 1.00 80.94 81 GLY A C 1
ATOM 657 O O . GLY A 1 81 ? 2.530 -8.444 -3.940 1.00 80.94 81 GLY A O 1
ATOM 658 N N . LYS A 1 82 ? 2.728 -8.168 -6.154 1.00 84.50 82 LYS A N 1
ATOM 659 C CA . LYS A 1 82 ? 4.021 -7.452 -6.106 1.00 84.50 82 LYS A CA 1
ATOM 660 C C . LYS A 1 82 ? 3.856 -5.935 -6.117 1.00 84.50 82 LYS A C 1
ATOM 662 O O . LYS A 1 82 ? 3.824 -5.317 -5.072 1.00 84.50 82 LYS A O 1
ATOM 667 N N . HIS A 1 83 ? 3.670 -5.354 -7.302 1.00 85.69 83 HIS A N 1
ATOM 668 C CA . HIS A 1 83 ? 3.685 -3.900 -7.518 1.00 85.69 83 HIS A CA 1
ATOM 669 C C . HIS A 1 83 ? 2.541 -3.172 -6.805 1.00 85.69 83 HIS A C 1
ATOM 671 O O . HIS A 1 83 ? 2.731 -2.563 -5.766 1.00 85.69 83 HIS A O 1
ATOM 677 N N . ARG A 1 84 ? 1.308 -3.313 -7.305 1.00 85.06 84 ARG A N 1
ATOM 678 C CA . ARG A 1 84 ? 0.133 -2.581 -6.787 1.00 85.06 84 ARG A CA 1
ATOM 679 C C . ARG A 1 84 ? -0.225 -2.945 -5.348 1.00 85.06 84 ARG A C 1
ATOM 681 O O . ARG A 1 84 ? -0.615 -2.081 -4.575 1.00 85.06 84 ARG A O 1
ATOM 688 N N . THR A 1 85 ? -0.101 -4.228 -5.009 1.00 88.06 85 THR A N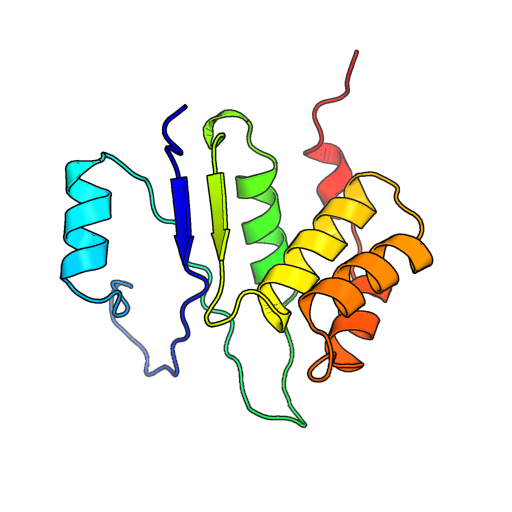 1
ATOM 689 C CA . THR A 1 85 ? -0.296 -4.693 -3.630 1.00 88.06 85 THR A CA 1
ATOM 690 C C . THR A 1 85 ? 0.781 -4.110 -2.724 1.00 88.06 85 THR A C 1
ATOM 692 O O . THR A 1 85 ? 0.440 -3.582 -1.677 1.00 88.06 85 THR A O 1
ATOM 695 N N . GLY A 1 86 ? 2.044 -4.124 -3.157 1.00 89.38 86 GLY A N 1
ATOM 696 C CA . GLY A 1 86 ? 3.158 -3.539 -2.422 1.00 89.38 86 GLY A CA 1
ATOM 697 C C . GLY A 1 86 ? 3.014 -2.034 -2.217 1.00 89.38 86 GLY A C 1
ATOM 698 O O . GLY A 1 86 ? 3.180 -1.583 -1.096 1.00 89.38 86 GLY A O 1
ATOM 699 N N . CYS A 1 87 ? 2.618 -1.266 -3.237 1.00 89.56 87 CYS A N 1
ATOM 700 C CA . CYS A 1 87 ? 2.363 0.170 -3.080 1.00 89.56 87 CYS A CA 1
ATOM 701 C C . CYS A 1 87 ? 1.237 0.446 -2.080 1.00 89.56 87 CYS A C 1
ATOM 703 O O . CYS A 1 87 ? 1.398 1.285 -1.203 1.00 89.56 87 CYS A O 1
ATOM 705 N N . LEU A 1 88 ? 0.116 -0.279 -2.173 1.00 89.38 88 LEU A N 1
ATOM 706 C CA . LEU A 1 88 ? -1.003 -0.102 -1.244 1.00 89.38 88 LEU A CA 1
ATOM 707 C C . LEU A 1 88 ? -0.603 -0.443 0.199 1.00 89.38 88 LEU A C 1
ATOM 709 O O . LEU A 1 88 ? -0.901 0.318 1.118 1.00 89.38 88 LEU A O 1
ATOM 713 N N . VAL A 1 89 ? 0.088 -1.570 0.391 1.00 91.25 89 VAL A N 1
ATOM 714 C CA . VAL A 1 89 ? 0.594 -1.992 1.704 1.00 91.25 89 VAL A CA 1
ATOM 715 C C . VAL A 1 89 ? 1.637 -1.003 2.220 1.00 91.25 89 VAL A C 1
ATOM 717 O O . VAL A 1 89 ? 1.582 -0.627 3.383 1.00 91.25 89 VAL A O 1
ATOM 720 N N . GLY A 1 90 ? 2.524 -0.495 1.368 1.00 91.62 90 GLY A N 1
ATOM 721 C CA . GLY A 1 90 ? 3.514 0.496 1.770 1.00 91.62 90 GLY A CA 1
ATOM 722 C C . GLY A 1 90 ? 2.889 1.821 2.206 1.00 91.62 90 GLY A C 1
ATOM 723 O O . GL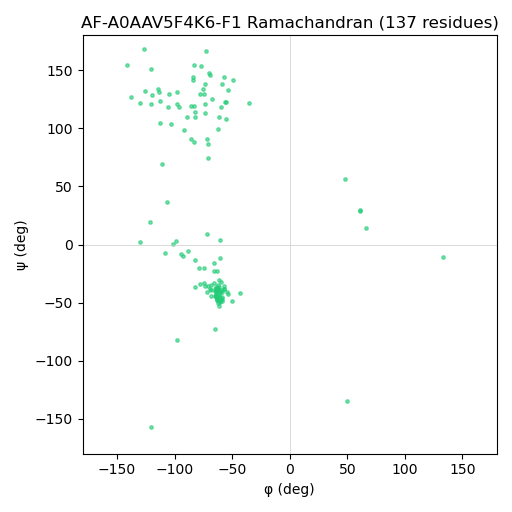Y A 1 90 ? 3.276 2.372 3.236 1.00 91.62 90 GLY A O 1
ATOM 724 N N . CYS A 1 91 ? 1.849 2.292 1.512 1.00 90.00 91 CYS A N 1
ATOM 725 C CA . CYS A 1 91 ? 1.064 3.446 1.956 1.00 90.00 91 CYS A CA 1
ATOM 726 C C . CYS A 1 91 ? 0.353 3.178 3.296 1.00 90.00 91 CYS A C 1
ATOM 728 O O . CYS A 1 91 ? 0.303 4.062 4.152 1.00 90.00 91 CYS A O 1
ATOM 730 N N . LEU A 1 92 ? -0.142 1.954 3.518 1.00 90.25 92 LEU A N 1
ATOM 731 C CA . LEU A 1 92 ? -0.703 1.539 4.807 1.00 90.25 92 LEU A CA 1
ATOM 732 C C . LEU A 1 92 ? 0.359 1.552 5.921 1.00 90.25 92 LEU A C 1
ATOM 734 O O . LEU A 1 92 ? 0.097 2.074 7.001 1.00 90.25 92 LEU A O 1
ATOM 738 N N . ARG A 1 93 ? 1.575 1.050 5.673 1.00 91.75 93 ARG A N 1
ATOM 739 C CA . ARG A 1 93 ? 2.682 1.102 6.647 1.00 91.75 93 ARG A CA 1
ATOM 740 C C . ARG A 1 93 ? 3.106 2.529 6.974 1.00 91.75 93 ARG A C 1
ATOM 742 O O . ARG A 1 93 ? 3.388 2.845 8.128 1.00 91.75 93 ARG A O 1
ATOM 749 N N . LYS A 1 94 ? 3.090 3.413 5.978 1.00 90.00 94 LYS A N 1
ATOM 750 C CA . LYS A 1 94 ? 3.355 4.843 6.168 1.00 90.00 94 LYS A CA 1
ATOM 751 C C . LYS A 1 94 ? 2.307 5.491 7.081 1.00 90.00 94 LYS A C 1
ATOM 753 O O . LYS A 1 94 ? 2.665 6.284 7.948 1.00 90.00 94 LYS A O 1
ATOM 758 N N . LEU A 1 95 ? 1.032 5.103 6.961 1.00 88.12 95 LEU A N 1
ATOM 759 C CA . LEU A 1 95 ? -0.023 5.508 7.904 1.00 88.12 95 LEU A CA 1
ATOM 760 C C . LEU A 1 95 ? 0.213 4.961 9.319 1.00 88.12 95 LEU A C 1
ATOM 762 O O . LEU A 1 95 ? -0.001 5.677 10.293 1.00 88.12 95 LEU A O 1
ATOM 766 N N . GLN A 1 96 ? 0.742 3.742 9.434 1.00 87.94 96 GLN A N 1
ATOM 767 C CA . GLN A 1 96 ? 1.170 3.136 10.703 1.00 87.94 96 GLN A CA 1
ATOM 768 C C . GLN A 1 96 ? 2.459 3.752 11.282 1.00 87.94 96 GLN A C 1
ATOM 770 O O . GLN A 1 96 ? 2.994 3.229 12.256 1.00 87.94 96 GLN A O 1
ATOM 775 N N . LYS A 1 97 ? 2.962 4.858 10.711 1.00 88.81 97 LYS A N 1
ATOM 776 C CA . LYS A 1 97 ? 4.185 5.565 11.131 1.00 88.81 97 LYS A CA 1
ATOM 777 C C . LYS A 1 97 ? 5.464 4.719 11.044 1.00 88.81 97 LYS A C 1
ATOM 779 O O . LYS A 1 97 ? 6.409 4.950 11.795 1.00 88.81 97 LYS A O 1
ATOM 784 N N . TRP A 1 98 ? 5.524 3.756 10.125 1.00 92.44 98 TRP A N 1
ATOM 785 C CA . TRP A 1 98 ? 6.774 3.048 9.836 1.00 92.44 98 TRP A CA 1
ATOM 786 C C . TRP A 1 98 ? 7.761 3.979 9.125 1.00 92.44 98 TRP A C 1
ATOM 788 O O . TRP A 1 98 ? 7.359 4.845 8.343 1.00 92.44 98 TRP A O 1
ATOM 798 N N . CYS A 1 99 ? 9.062 3.791 9.360 1.00 93.25 99 CYS A N 1
ATOM 799 C CA . CYS A 1 99 ? 10.081 4.506 8.598 1.00 93.25 99 CYS A CA 1
ATOM 800 C C . CYS A 1 99 ? 10.113 4.006 7.145 1.00 93.25 99 CYS A C 1
ATOM 802 O O . CYS A 1 99 ? 9.890 2.822 6.876 1.00 93.25 99 CYS A O 1
ATOM 804 N N . LEU A 1 100 ? 10.408 4.906 6.201 1.00 91.19 100 LEU A N 1
ATOM 805 C CA . LEU A 1 100 ? 10.415 4.580 4.770 1.00 91.19 100 LEU A CA 1
ATOM 806 C C . LEU A 1 100 ? 11.365 3.420 4.443 1.00 91.19 100 LEU A C 1
ATOM 808 O O . LEU A 1 100 ? 11.018 2.573 3.627 1.00 91.19 100 LEU A O 1
ATOM 812 N N . SER A 1 101 ? 12.502 3.317 5.136 1.00 94.12 101 SER A N 1
ATOM 813 C CA . SER A 1 101 ? 13.449 2.210 4.975 1.00 94.12 101 SER A 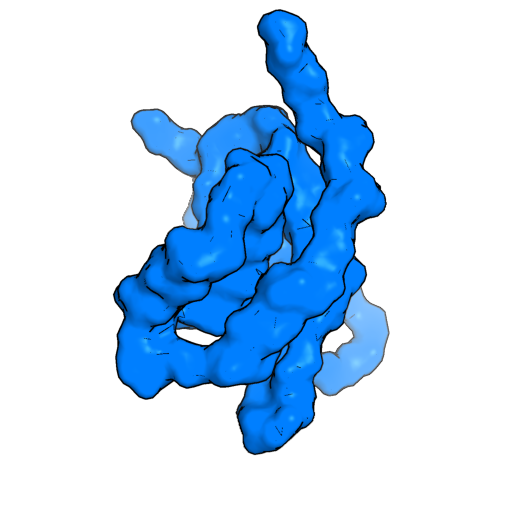CA 1
ATOM 814 C C . SER A 1 101 ? 12.810 0.845 5.256 1.00 94.12 101 SER A C 1
ATOM 816 O O . SER A 1 101 ? 12.961 -0.070 4.452 1.00 94.12 101 SER A O 1
ATOM 818 N N . SER A 1 102 ? 12.035 0.713 6.340 1.00 94.94 102 SER A N 1
ATOM 819 C CA . SER A 1 102 ? 11.326 -0.536 6.661 1.00 94.94 102 SER A CA 1
ATOM 820 C C . SER A 1 102 ? 10.201 -0.836 5.674 1.00 94.94 102 SER A C 1
ATOM 822 O O . SER A 1 102 ? 9.958 -1.994 5.344 1.00 94.94 102 SER A O 1
ATOM 824 N N . VAL A 1 103 ? 9.521 0.201 5.174 1.00 93.88 103 VAL A N 1
ATOM 825 C CA . VAL A 1 103 ? 8.500 0.044 4.127 1.00 93.88 103 VAL A CA 1
ATOM 826 C C . VAL A 1 103 ? 9.123 -0.482 2.834 1.00 93.88 103 VAL A C 1
ATOM 828 O O . VAL A 1 103 ? 8.581 -1.390 2.201 1.00 93.88 103 VAL A O 1
ATOM 831 N N . PHE A 1 104 ? 10.273 0.066 2.443 1.00 93.88 104 PHE A N 1
ATOM 832 C CA . PHE A 1 104 ? 10.989 -0.368 1.251 1.00 93.88 104 PHE A CA 1
ATOM 833 C C . PHE A 1 104 ? 11.560 -1.776 1.407 1.00 93.88 104 PHE A C 1
ATOM 835 O O . PHE A 1 104 ? 11.459 -2.550 0.458 1.00 93.88 104 PHE A O 1
ATOM 842 N N . ASP A 1 105 ? 12.077 -2.144 2.583 1.00 94.31 105 ASP A N 1
ATOM 843 C CA . ASP A 1 105 ? 12.528 -3.515 2.858 1.00 94.31 105 ASP A CA 1
ATOM 844 C C . ASP A 1 105 ? 11.380 -4.527 2.708 1.00 94.31 105 ASP A C 1
ATOM 846 O O . ASP A 1 105 ? 11.515 -5.521 1.988 1.00 94.31 105 ASP A O 1
ATOM 850 N N . GLU A 1 106 ? 10.207 -4.234 3.288 1.00 93.38 106 GLU A N 1
ATOM 851 C CA . GLU A 1 106 ? 9.010 -5.072 3.140 1.00 93.38 106 GLU A CA 1
ATOM 852 C C . GLU A 1 106 ? 8.623 -5.208 1.657 1.00 93.38 106 GLU A C 1
ATOM 854 O O . GLU A 1 106 ? 8.450 -6.321 1.147 1.00 93.38 106 GLU A O 1
ATOM 859 N N . TYR A 1 107 ? 8.560 -4.091 0.927 1.00 92.81 107 TYR A N 1
ATOM 860 C CA . TYR A 1 107 ? 8.263 -4.096 -0.505 1.00 92.81 107 TYR A CA 1
ATOM 861 C C . TYR A 1 107 ? 9.276 -4.928 -1.306 1.00 92.81 107 TYR A C 1
ATOM 863 O O . TYR A 1 107 ? 8.878 -5.758 -2.130 1.00 92.81 107 TYR A O 1
ATOM 871 N N . HIS A 1 108 ? 10.576 -4.748 -1.064 1.00 92.56 108 HIS A N 1
ATOM 872 C CA . HIS A 1 108 ? 11.635 -5.483 -1.751 1.00 92.56 108 HIS A CA 1
ATOM 873 C C . HIS A 1 108 ? 11.564 -6.979 -1.471 1.00 92.56 108 HIS A C 1
ATOM 875 O O . HIS A 1 108 ? 11.709 -7.773 -2.404 1.00 92.56 108 HIS A O 1
ATOM 881 N N . ARG A 1 109 ? 11.258 -7.374 -0.232 1.00 92.19 109 ARG A N 1
ATOM 882 C CA . ARG A 1 109 ? 11.083 -8.780 0.143 1.00 92.19 109 ARG A CA 1
ATOM 883 C C . ARG A 1 109 ? 9.969 -9.451 -0.666 1.00 92.19 109 ARG A C 1
ATOM 885 O O . ARG A 1 109 ? 10.154 -10.571 -1.141 1.00 92.19 109 ARG A O 1
ATOM 892 N N . PHE A 1 110 ? 8.847 -8.767 -0.908 1.00 88.50 110 PHE A N 1
ATOM 893 C CA . PHE A 1 110 ? 7.736 -9.316 -1.704 1.00 88.50 110 PHE A CA 1
ATOM 894 C C . PHE A 1 110 ? 7.929 -9.182 -3.225 1.00 88.50 110 PHE A C 1
ATOM 896 O O . PHE A 1 110 ? 7.553 -10.070 -4.007 1.00 88.50 110 PHE A O 1
ATOM 903 N N . ALA A 1 111 ? 8.515 -8.080 -3.691 1.00 88.06 111 ALA A N 1
ATOM 904 C CA . ALA A 1 111 ? 8.746 -7.851 -5.113 1.00 88.06 111 ALA A CA 1
ATOM 905 C C . ALA A 1 111 ? 9.914 -8.702 -5.653 1.00 88.06 111 ALA A C 1
ATOM 907 O O . ALA A 1 111 ? 9.833 -9.201 -6.791 1.00 88.06 111 ALA A O 1
ATOM 908 N N . ALA A 1 112 ? 10.927 -8.956 -4.818 1.00 88.12 112 ALA A N 1
ATOM 909 C CA . ALA A 1 112 ? 12.185 -9.631 -5.131 1.00 88.12 112 ALA A CA 1
ATOM 910 C C . ALA A 1 112 ? 12.836 -9.032 -6.395 1.00 88.12 112 ALA A C 1
ATOM 912 O O . ALA A 1 112 ? 12.815 -7.819 -6.590 1.00 88.12 112 ALA A O 1
ATOM 913 N N . ALA A 1 113 ? 13.315 -9.869 -7.321 1.00 85.00 113 ALA A N 1
ATOM 914 C CA . ALA A 1 113 ? 13.943 -9.462 -8.587 1.00 85.00 113 ALA A CA 1
ATOM 915 C C . ALA A 1 113 ? 13.050 -8.642 -9.552 1.00 85.00 113 ALA A C 1
ATOM 917 O O . ALA A 1 113 ? 13.431 -8.387 -10.688 1.00 85.00 113 ALA A O 1
ATOM 918 N N . LYS A 1 114 ? 11.821 -8.284 -9.160 1.00 83.81 114 LYS A N 1
ATOM 919 C CA . LYS A 1 114 ? 10.896 -7.465 -9.962 1.00 83.81 114 LYS A CA 1
ATOM 920 C C . LYS A 1 114 ? 10.485 -6.179 -9.248 1.00 83.81 114 LYS A C 1
ATOM 922 O O . LYS A 1 114 ? 9.439 -5.631 -9.594 1.00 83.81 114 LYS A O 1
ATOM 927 N N . ALA A 1 115 ? 11.245 -5.744 -8.247 1.00 86.44 115 ALA A N 1
ATOM 928 C CA . ALA A 1 115 ? 11.062 -4.445 -7.612 1.00 86.44 115 ALA A CA 1
ATOM 929 C C . ALA A 1 115 ? 11.196 -3.320 -8.645 1.00 86.44 115 ALA A C 1
ATOM 931 O O . ALA A 1 115 ? 12.052 -3.382 -9.526 1.00 86.44 115 ALA A O 1
ATOM 932 N N . ARG A 1 116 ? 10.323 -2.315 -8.551 1.00 86.12 116 ARG A N 1
ATOM 933 C CA . ARG A 1 116 ? 10.339 -1.147 -9.435 1.00 86.12 116 ARG A CA 1
ATOM 934 C C . ARG A 1 116 ? 10.668 0.100 -8.642 1.00 86.12 116 ARG A C 1
ATOM 936 O O . ARG A 1 116 ? 10.052 0.354 -7.612 1.00 86.12 116 ARG A O 1
ATOM 943 N N . ILE A 1 117 ? 11.570 0.914 -9.177 1.00 87.00 117 ILE A N 1
ATOM 944 C CA . ILE A 1 117 ? 11.923 2.207 -8.579 1.00 87.00 117 ILE A CA 1
ATOM 945 C C . ILE A 1 117 ? 10.722 3.164 -8.624 1.00 87.00 117 ILE A C 1
ATOM 947 O O . ILE A 1 117 ? 10.503 3.915 -7.679 1.00 87.00 117 ILE A O 1
ATOM 951 N N . THR A 1 118 ? 9.879 3.078 -9.660 1.00 85.88 118 THR A N 1
ATOM 952 C CA . THR A 1 118 ? 8.640 3.868 -9.772 1.00 85.88 118 THR A CA 1
ATOM 953 C C . THR A 1 118 ? 7.696 3.650 -8.591 1.00 85.88 118 THR A C 1
ATOM 955 O O . THR A 1 118 ? 7.085 4.596 -8.104 1.00 85.88 118 THR A O 1
ATOM 958 N N . ASP A 1 119 ? 7.601 2.410 -8.107 1.00 86.69 119 ASP A N 1
ATOM 959 C CA . ASP A 1 119 ? 6.737 2.041 -6.986 1.00 86.69 119 ASP A CA 1
ATOM 960 C C . ASP A 1 119 ? 7.297 2.589 -5.663 1.00 86.69 119 ASP A C 1
ATOM 962 O O . ASP A 1 119 ? 6.540 3.103 -4.839 1.00 86.69 119 ASP A O 1
ATOM 966 N N . LEU A 1 120 ? 8.622 2.526 -5.478 1.00 89.06 120 LEU A N 1
ATOM 967 C CA . LEU A 1 120 ? 9.317 3.111 -4.324 1.00 89.06 120 LEU A CA 1
ATOM 968 C C . LEU A 1 120 ? 9.121 4.628 -4.278 1.00 89.06 120 LEU A C 1
ATOM 970 O O . LEU A 1 120 ? 8.711 5.171 -3.253 1.00 89.06 120 LEU A O 1
ATOM 974 N N . ARG A 1 121 ? 9.333 5.297 -5.417 1.00 89.75 121 ARG A N 1
ATOM 975 C CA . ARG A 1 121 ? 9.151 6.744 -5.548 1.00 89.75 121 ARG A CA 1
ATOM 976 C C . ARG A 1 121 ? 7.705 7.160 -5.295 1.00 89.75 121 ARG A C 1
ATOM 978 O O . ARG A 1 121 ? 7.469 8.178 -4.653 1.00 89.75 121 ARG A O 1
ATOM 985 N N . PHE A 1 122 ? 6.737 6.366 -5.751 1.00 88.50 122 PHE A N 1
ATOM 986 C CA . PHE A 1 122 ? 5.329 6.594 -5.439 1.00 88.50 122 PHE A CA 1
ATOM 987 C C . PHE A 1 122 ? 5.075 6.539 -3.925 1.00 88.50 122 PHE A C 1
ATOM 989 O O . PHE A 1 122 ? 4.490 7.465 -3.374 1.00 88.50 122 PHE A O 1
ATOM 996 N N . MET A 1 123 ? 5.555 5.500 -3.232 1.00 89.31 123 MET A N 1
ATOM 997 C CA . MET A 1 123 ? 5.382 5.365 -1.775 1.00 89.31 123 MET A CA 1
ATOM 998 C C . MET A 1 123 ? 6.049 6.509 -0.991 1.00 89.31 123 MET A C 1
ATOM 1000 O O . MET A 1 123 ? 5.507 6.989 0.011 1.00 89.31 123 MET A O 1
ATOM 1004 N N . GLU A 1 124 ? 7.208 6.972 -1.459 1.00 89.88 124 GLU A N 1
ATOM 1005 C CA . GLU A 1 124 ? 7.915 8.123 -0.898 1.00 89.88 124 GLU A CA 1
ATOM 1006 C C . GLU A 1 124 ? 7.081 9.408 -1.008 1.00 89.88 124 GLU A C 1
ATOM 1008 O O . GLU A 1 124 ? 6.853 10.079 0.001 1.00 89.88 124 GLU A O 1
ATOM 1013 N N . LEU A 1 125 ? 6.562 9.703 -2.205 1.00 88.94 125 LEU A N 1
ATOM 1014 C CA . LEU A 1 125 ? 5.825 10.935 -2.504 1.00 88.94 125 LEU A CA 1
ATOM 1015 C C . LEU A 1 125 ? 4.366 10.930 -2.027 1.00 88.94 125 LEU A C 1
ATOM 1017 O O . LEU A 1 125 ? 3.779 11.996 -1.877 1.00 88.94 125 LEU A O 1
ATOM 1021 N N . PHE A 1 126 ? 3.775 9.759 -1.782 1.00 86.94 126 PHE A N 1
ATOM 1022 C CA . PHE A 1 126 ? 2.367 9.635 -1.399 1.00 86.94 126 PHE A CA 1
ATOM 1023 C C . PHE A 1 126 ? 2.057 10.386 -0.093 1.00 86.94 126 PHE A C 1
ATOM 1025 O O . PHE A 1 126 ? 2.601 10.043 0.966 1.00 86.94 126 PHE A O 1
ATOM 1032 N N . ASP A 1 127 ? 1.166 11.382 -0.139 1.00 84.75 127 ASP A N 1
ATOM 1033 C CA . ASP A 1 127 ? 0.768 12.134 1.054 1.00 84.75 127 ASP A CA 1
ATOM 1034 C C . ASP A 1 127 ? -0.309 11.397 1.860 1.00 84.75 127 ASP A C 1
ATOM 1036 O O . ASP A 1 127 ? -1.485 11.320 1.501 1.00 84.75 127 ASP A O 1
ATOM 1040 N N . VAL A 1 128 ? 0.104 10.912 3.028 1.00 80.81 128 VAL A N 1
ATOM 1041 C CA . VAL A 1 128 ? -0.768 10.237 3.994 1.00 80.81 128 VAL A CA 1
ATOM 1042 C C . VAL A 1 128 ? -1.558 11.202 4.879 1.00 80.81 128 VAL A C 1
ATOM 1044 O O . VAL A 1 128 ? -2.479 10.772 5.572 1.00 80.81 128 VAL A O 1
ATOM 1047 N N . SER A 1 129 ? -1.221 12.495 4.902 1.00 77.88 129 SER A N 1
ATOM 1048 C CA . SER A 1 129 ? -1.780 13.464 5.859 1.00 77.88 129 SER A CA 1
ATOM 1049 C C . SER A 1 129 ? -3.288 13.609 5.715 1.00 77.88 129 SER A C 1
ATOM 1051 O O . SER A 1 129 ? -4.038 13.538 6.686 1.00 77.88 129 SER A O 1
ATOM 1053 N N . SER A 1 130 ? -3.729 13.681 4.472 1.00 73.81 130 SER A N 1
ATOM 1054 C CA . SER A 1 130 ? -5.125 13.677 4.047 1.00 73.81 130 SER A CA 1
ATOM 1055 C C . SER A 1 130 ? -5.927 12.413 4.421 1.00 73.81 130 SER A C 1
ATOM 1057 O O . SER A 1 130 ? -7.144 12.422 4.288 1.00 73.81 130 SER A O 1
ATOM 1059 N N . LEU A 1 131 ? -5.293 11.328 4.884 1.00 73.44 131 LEU A N 1
ATOM 1060 C CA . LEU A 1 131 ? -5.949 10.092 5.345 1.00 73.44 131 LEU A CA 1
ATOM 1061 C C . LEU A 1 131 ? -5.882 9.905 6.870 1.00 73.44 131 LEU A C 1
ATOM 1063 O O . LEU A 1 131 ? -6.544 9.015 7.398 1.00 73.44 131 LEU A O 1
ATOM 1067 N N . LYS A 1 132 ? -5.135 10.752 7.595 1.00 69.06 132 LYS A N 1
ATOM 1068 C CA . LYS A 1 132 ? -4.964 10.646 9.058 1.00 69.06 132 LYS A CA 1
ATOM 1069 C C . LYS A 1 132 ? -6.283 10.740 9.827 1.00 69.06 132 LYS A C 1
ATOM 1071 O O . LYS A 1 132 ? -6.429 10.070 10.838 1.00 69.06 132 LYS A O 1
ATOM 1076 N N . HIS A 1 133 ? -7.249 11.510 9.323 1.00 68.81 133 HIS A N 1
ATOM 1077 C CA . HIS A 1 133 ? -8.577 11.656 9.933 1.00 68.81 133 HIS A CA 1
ATOM 1078 C C . HIS A 1 133 ? -9.418 10.367 9.911 1.00 68.81 133 HIS A C 1
ATOM 1080 O O . HIS A 1 133 ? -10.414 10.278 10.617 1.00 68.81 133 HIS A O 1
ATOM 1086 N N . LEU A 1 134 ? -9.041 9.381 9.088 1.00 63.91 134 LEU A N 1
ATOM 1087 C CA . LEU A 1 134 ? -9.736 8.096 8.980 1.00 63.91 134 LEU A CA 1
ATOM 1088 C C . LEU A 1 134 ? -9.159 7.030 9.906 1.00 63.91 134 LEU A C 1
ATOM 1090 O O . LEU A 1 134 ? -9.738 5.951 10.024 1.00 63.91 134 LEU A O 1
ATOM 1094 N N . MET A 1 135 ? -8.010 7.296 10.529 1.00 61.00 135 MET A N 1
ATOM 1095 C CA . MET A 1 135 ? -7.498 6.408 11.557 1.00 61.00 135 MET A CA 1
ATOM 1096 C C . MET A 1 135 ? -8.364 6.621 12.797 1.00 61.00 135 MET A C 1
ATOM 1098 O O . MET A 1 135 ? -8.423 7.754 13.281 1.00 61.00 135 MET A O 1
ATOM 1102 N N . PRO A 1 136 ? -9.046 5.585 13.315 1.00 56.19 136 PRO A N 1
ATOM 1103 C CA . PRO A 1 136 ? -9.679 5.709 14.613 1.00 56.19 136 PRO A CA 1
ATOM 1104 C C . PRO A 1 136 ? -8.589 6.103 15.608 1.00 56.19 136 PRO A C 1
ATOM 1106 O O . PRO A 1 136 ? -7.557 5.437 15.712 1.00 56.19 136 PRO A O 1
ATOM 1109 N N . SER A 1 137 ? -8.787 7.233 16.284 1.00 48.88 137 SER A N 1
ATOM 1110 C CA . SER A 1 137 ? -7.988 7.598 17.442 1.00 48.88 137 SER A CA 1
ATOM 1111 C C . SER A 1 137 ? -8.103 6.443 18.426 1.00 48.88 137 SER A C 1
ATOM 1113 O O . SER A 1 137 ? -9.176 6.203 18.978 1.00 48.88 137 SER A O 1
ATOM 1115 N N . HIS A 1 138 ? -7.023 5.685 18.582 1.00 53.41 138 HIS A N 1
ATOM 1116 C CA . HIS A 1 138 ? -6.883 4.795 19.718 1.00 53.41 138 HIS A CA 1
ATOM 1117 C C . HIS A 1 138 ? -6.874 5.700 20.957 1.00 53.41 138 HIS A C 1
ATOM 1119 O O . HIS A 1 138 ? -5.881 6.385 21.201 1.00 53.41 138 HIS A O 1
ATOM 1125 N N . CYS A 1 139 ? -8.023 5.798 21.630 1.00 32.56 139 CYS A N 1
ATOM 1126 C CA . CYS A 1 139 ? -8.079 6.174 23.038 1.00 32.56 139 CYS A CA 1
ATOM 1127 C C . CYS A 1 139 ? -7.509 5.027 23.869 1.00 32.56 139 CYS A C 1
ATOM 1129 O O . CYS A 1 139 ? -7.773 3.856 23.500 1.00 32.56 139 CYS A O 1
#

Sequence (139 aa):
MRARVAWALTFLGRPPGTCARSRIRRPNTEFLDKNGIKLYQFGIEGRKEPFVNIPDEKIREALKVVLDPKNQPLLIHCKRGKHRTGCLVGCLRKLQKWCLSSVFDEYHRFAAAKARITDLRFMELFDVSSLKHLMPSHC

pLDDT: mean 72.37, std 18.95, range [28.05, 94.94]

Radius of gyration: 15.65 Å; Cα contacts (8 Å, |Δi|>4): 152; chains: 1; bounding box: 35×34×47 Å

Nearest PDB structures (foldseek):
  7mom-assembly1_A  TM=9.382E-01  e=2.159E-15  Arabidopsis thaliana
  7mod-assembly1_A  TM=9.372E-01  e=5.997E-15  Arabidopsis thaliana
  7moj-assembly2_B  TM=9.510E-01  e=5.884E-14  Arabidopsis thaliana
  6e3b-assembly20_T  TM=9.477E-01  e=5.336E-12  Saccharomyces cerevisiae
  6e3b-assembly11_K  TM=9.307E-01  e=3.299E-12  Saccharomyces cerevisiae

Mean predicted aligned error: 10.19 Å

Secondary structure (DSSP, 8-state):
----EEEE-------S---------HHHHHHHHHTT-EEE------PPTT-----HHHHHHHHHHHH-GGG-SEEEE-SSSSHHHHHHHHHHHHHTT--HHHHHHHHHHHHGGG--HHHHHHHHH---GGGGGGS----